Protein AF-A0A6G1KIW1-F1 (afdb_monomer)

Sequence (140 aa):
FTCNYAKDYKTFIHHRLVEDKDHPLHFVQKRILRERKEEGLWWHVTVTAQTSRAKVVRSWVRRRMQNAFIAELRERDIAQDGKLVADKTSDIGKHGIEKKRLGTMGLTGSVKLQA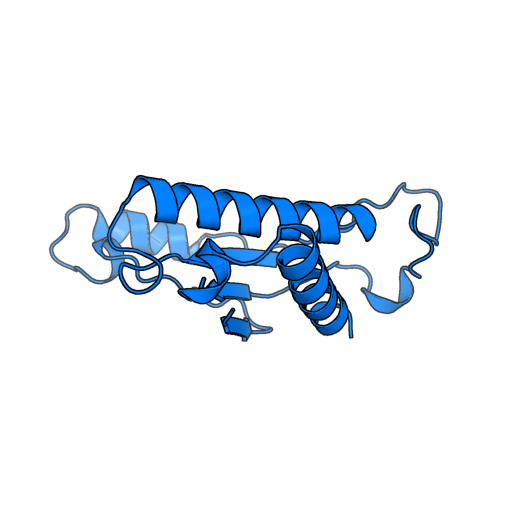GSLAVTAKYEEIRAEIGGVVDALLQ

pLDDT: mean 81.61, std 14.08, range [45.5, 95.25]

Foldseek 3Di:
DDKDWDLAADDPDDDPLCVDPPRPCNVVVVVCVVPPDQAAEAEAEDEDCQLDVDPVLSVVLRVLLLVLLQVLCVLVQAHPRQAHVDDPPDCAPPNGDGPVQQPPGGQGGYMYHYHHNVSSVDDSVVSSVVSNVVVVVSSD

Organism: NCBI:txid1314801

Solvent-accessible surface area (backbone atoms only — not comparable to full-atom values): 8012 Å² total; per-residue (Å²): 115,49,78,48,78,40,74,58,86,56,86,90,67,90,52,65,53,57,72,34,77,85,41,90,56,13,70,59,49,46,47,51,63,71,67,50,76,92,65,29,32,51,66,49,75,47,62,49,68,78,33,33,84,48,66,67,58,34,54,48,43,42,52,52,54,50,51,35,49,46,49,49,33,48,63,67,36,25,40,87,50,21,36,62,61,66,65,97,83,54,76,49,42,98,70,68,52,56,52,79,66,50,50,101,67,32,44,64,15,18,39,40,38,37,49,39,46,65,60,70,76,52,54,69,66,57,55,31,51,57,45,41,56,52,52,54,62,72,59,108

Nearest PDB structures (foldseek):
  4v81-assembly1_H  TM=4.189E-01  e=2.591E+00  Saccharomyces cerevisiae

Mean predicted aligned error: 8.06 Å

Secondary structure (DSSP, 8-state):
-EEEEESS----S--HHHH-SSSTTHHHHHHHHHSS---SEEEEEE--TTT-S-HHHHHHHHHHHHHHHHHHHHHTTB-TTS-B---TT-SB-TT--BHHHHGGG-S-EEEEEE--THHHHS-HHHHHHHHHHHHHHHT-

Structure (mmCIF, N/CA/C/O backbone):
data_AF-A0A6G1KIW1-F1
#
_entry.id 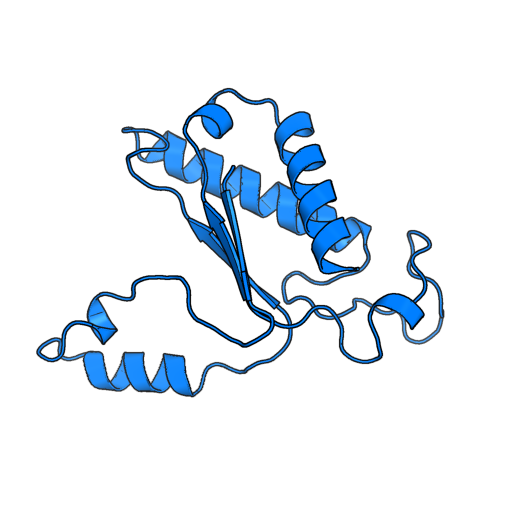  AF-A0A6G1KIW1-F1
#
loop_
_atom_site.group_PDB
_atom_site.id
_atom_site.type_symbol
_atom_site.label_atom_id
_atom_site.label_alt_id
_atom_site.label_comp_id
_atom_site.label_asym_id
_atom_site.label_entity_id
_atom_site.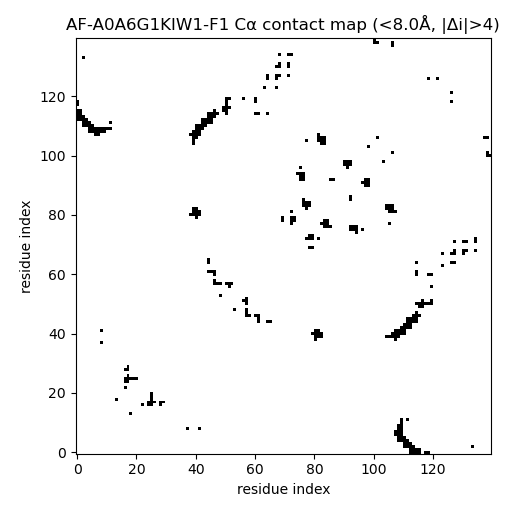label_seq_id
_atom_site.pdbx_PDB_ins_code
_atom_site.Cartn_x
_atom_site.Cartn_y
_atom_site.Cartn_z
_atom_site.occupancy
_atom_site.B_iso_or_equiv
_atom_site.auth_seq_id
_atom_site.auth_comp_id
_atom_site.auth_asym_id
_atom_site.auth_atom_id
_atom_site.pdbx_PDB_model_num
ATOM 1 N N . PHE A 1 1 ? -4.022 -6.268 9.476 1.00 82.38 1 PHE A N 1
ATOM 2 C CA . PHE A 1 1 ? -4.378 -6.130 8.029 1.00 82.38 1 PHE A CA 1
ATOM 3 C C . PHE A 1 1 ? -3.593 -7.176 7.227 1.00 82.38 1 PHE A C 1
ATOM 5 O O . PHE A 1 1 ? -2.922 -7.980 7.851 1.00 82.38 1 PHE A O 1
ATOM 12 N N . THR A 1 2 ? -3.676 -7.245 5.891 1.00 86.94 2 THR A N 1
ATOM 13 C CA . THR A 1 2 ? -2.851 -8.195 5.101 1.00 86.94 2 THR A CA 1
ATOM 14 C C . THR A 1 2 ? -1.750 -7.447 4.353 1.00 86.94 2 THR A C 1
ATOM 16 O O . THR A 1 2 ? -2.027 -6.402 3.764 1.00 86.94 2 THR A O 1
ATOM 19 N N . CYS A 1 3 ? -0.520 -7.964 4.372 1.00 87.56 3 CYS A N 1
ATOM 20 C CA . CYS A 1 3 ? 0.626 -7.398 3.662 1.00 87.56 3 CYS A CA 1
ATOM 21 C C . CYS A 1 3 ? 1.169 -8.411 2.649 1.00 87.56 3 CYS A C 1
ATOM 23 O O . CYS A 1 3 ? 1.428 -9.556 3.010 1.00 87.56 3 CYS A O 1
ATOM 25 N N . ASN A 1 4 ? 1.362 -7.979 1.403 1.00 88.12 4 ASN A N 1
ATOM 26 C CA . ASN A 1 4 ? 2.073 -8.744 0.386 1.00 88.12 4 ASN A CA 1
ATOM 27 C C . ASN A 1 4 ? 3.333 -7.972 -0.008 1.00 88.12 4 ASN A C 1
ATOM 29 O O . ASN A 1 4 ? 3.243 -6.795 -0.360 1.00 88.12 4 ASN A O 1
ATOM 33 N N . TYR A 1 5 ? 4.475 -8.649 0.000 1.00 88.44 5 TYR A N 1
ATOM 34 C CA . TYR A 1 5 ? 5.763 -8.094 -0.399 1.00 88.44 5 TYR A CA 1
ATOM 35 C C . TYR A 1 5 ? 6.353 -8.904 -1.555 1.00 88.44 5 TYR A C 1
ATOM 37 O O . TYR A 1 5 ? 6.211 -10.126 -1.605 1.00 88.44 5 TYR A O 1
ATOM 45 N N . ALA A 1 6 ? 7.006 -8.218 -2.487 1.00 86.38 6 ALA A N 1
ATOM 46 C CA . ALA A 1 6 ? 7.903 -8.819 -3.461 1.00 86.38 6 ALA A CA 1
ATOM 47 C C . ALA A 1 6 ? 9.174 -7.976 -3.551 1.00 86.38 6 ALA A C 1
ATOM 49 O O . ALA A 1 6 ? 9.099 -6.749 -3.624 1.00 86.38 6 ALA A O 1
ATOM 50 N N . LYS A 1 7 ? 10.326 -8.651 -3.577 1.00 83.56 7 LYS A N 1
ATOM 51 C CA . LYS A 1 7 ? 11.626 -8.012 -3.802 1.00 83.56 7 LYS A CA 1
ATOM 52 C C . LYS A 1 7 ? 11.728 -7.442 -5.219 1.00 83.56 7 LYS A C 1
ATOM 54 O O . LYS A 1 7 ? 12.238 -6.344 -5.403 1.00 83.56 7 LYS A O 1
ATOM 59 N N . ASP A 1 8 ? 11.171 -8.160 -6.191 1.00 86.19 8 ASP A N 1
ATOM 60 C CA . ASP A 1 8 ? 11.065 -7.693 -7.571 1.00 86.19 8 ASP A CA 1
ATOM 61 C C . ASP A 1 8 ? 9.919 -6.685 -7.731 1.00 86.19 8 ASP A C 1
ATOM 63 O O . ASP A 1 8 ? 8.896 -6.746 -7.035 1.00 86.19 8 ASP A O 1
ATOM 67 N N . TYR A 1 9 ? 10.062 -5.767 -8.689 1.00 83.31 9 TYR A N 1
ATOM 68 C CA . TYR A 1 9 ? 9.029 -4.789 -9.014 1.00 83.31 9 TYR A CA 1
ATOM 69 C C . TYR A 1 9 ? 7.830 -5.466 -9.682 1.00 83.31 9 TYR A C 1
ATOM 71 O O . TYR A 1 9 ? 7.782 -5.694 -10.890 1.00 83.31 9 TYR A O 1
ATOM 79 N N . LYS A 1 10 ? 6.823 -5.795 -8.869 1.00 83.88 10 LYS A N 1
ATOM 80 C CA . LYS A 1 10 ? 5.592 -6.445 -9.311 1.00 83.88 10 LYS A CA 1
ATOM 81 C C . LYS A 1 10 ? 4.383 -5.590 -8.977 1.00 83.88 10 LYS A C 1
ATOM 83 O O . LYS A 1 10 ? 4.140 -5.202 -7.837 1.00 83.88 10 LYS A O 1
ATOM 88 N N . THR A 1 11 ? 3.545 -5.362 -9.982 1.00 81.75 11 THR A N 1
ATOM 89 C CA . THR A 1 11 ? 2.268 -4.679 -9.770 1.00 81.75 11 THR A CA 1
ATOM 90 C C . THR A 1 11 ? 1.269 -5.639 -9.122 1.00 81.75 11 THR A C 1
ATOM 92 O O . THR A 1 11 ? 0.852 -6.617 -9.735 1.00 81.75 11 THR A O 1
ATOM 95 N N . PHE A 1 12 ? 0.854 -5.357 -7.884 1.00 82.56 12 PHE A N 1
ATOM 96 C CA . PHE A 1 12 ? -0.174 -6.134 -7.168 1.00 82.56 12 PHE A CA 1
ATOM 97 C C . PHE A 1 12 ? -1.608 -5.585 -7.326 1.00 82.56 12 PHE A C 1
ATOM 99 O O . PHE A 1 12 ? -2.547 -6.057 -6.663 1.00 82.56 12 PHE A O 1
ATOM 106 N N . ILE A 1 13 ? -1.774 -4.554 -8.158 1.00 80.69 13 ILE A N 1
ATOM 107 C CA . ILE A 1 13 ? -3.046 -3.882 -8.437 1.00 80.69 13 ILE A CA 1
ATOM 108 C C . ILE A 1 13 ? -3.588 -4.377 -9.775 1.00 80.69 13 ILE A C 1
ATOM 110 O O . ILE A 1 13 ? -2.878 -4.355 -10.776 1.00 80.69 13 ILE A O 1
ATOM 114 N N . HIS A 1 14 ? -4.868 -4.740 -9.799 1.00 79.75 14 HIS A N 1
ATOM 115 C CA . HIS A 1 14 ? -5.587 -4.985 -11.045 1.00 79.75 14 HIS A CA 1
ATOM 116 C C . HIS A 1 14 ? -5.843 -3.670 -11.775 1.00 79.75 14 HIS A C 1
ATOM 118 O O . HIS A 1 14 ? -6.498 -2.769 -11.240 1.00 79.75 14 HIS A O 1
ATOM 124 N N . HIS A 1 15 ? -5.334 -3.560 -12.999 1.00 83.88 15 HIS A N 1
ATOM 125 C CA . HIS A 1 15 ? -5.543 -2.396 -13.847 1.00 83.88 15 HIS A CA 1
ATOM 126 C C . HIS A 1 15 ? -6.486 -2.773 -14.986 1.00 83.88 15 HIS A C 1
ATOM 128 O O . HIS A 1 15 ? -6.050 -3.229 -16.040 1.00 83.88 15 HIS A O 1
ATOM 134 N N . ARG A 1 16 ? -7.790 -2.543 -14.789 1.00 86.25 16 ARG A N 1
ATOM 135 C CA . ARG A 1 16 ? -8.842 -2.964 -15.731 1.00 86.25 16 ARG A CA 1
ATOM 136 C C . ARG A 1 16 ? -8.561 -2.558 -17.182 1.00 86.25 16 ARG A C 1
ATOM 138 O O . ARG A 1 16 ? -8.762 -3.359 -18.076 1.00 86.25 16 ARG A O 1
ATOM 145 N N . LEU A 1 17 ? -8.040 -1.350 -17.414 1.00 87.31 17 LEU A N 1
ATOM 146 C CA . LEU A 1 17 ? -7.746 -0.865 -18.774 1.00 87.31 17 LEU A CA 1
ATOM 147 C C . LEU A 1 17 ? -6.571 -1.587 -19.450 1.00 87.31 17 LEU A C 1
ATOM 149 O O . LEU A 1 17 ? -6.405 -1.487 -20.654 1.00 87.31 17 LEU A O 1
ATOM 153 N N . VAL A 1 18 ? -5.709 -2.237 -18.670 1.00 87.62 18 VAL A N 1
ATOM 154 C CA . VAL A 1 18 ? -4.550 -2.992 -19.172 1.00 87.62 18 VAL A CA 1
ATOM 155 C C . VAL A 1 18 ? -4.934 -4.452 -19.376 1.00 87.62 18 VAL A C 1
ATOM 157 O O . VAL A 1 18 ? -4.373 -5.116 -20.236 1.00 87.62 18 VAL A O 1
ATOM 160 N N . GLU A 1 19 ? -5.891 -4.953 -18.601 1.00 89.56 19 GLU A N 1
ATOM 161 C CA . GLU A 1 19 ? -6.449 -6.295 -18.769 1.00 89.56 19 GLU A CA 1
ATOM 162 C C . GLU A 1 19 ? -7.407 -6.356 -19.970 1.00 89.56 19 GLU A C 1
ATOM 164 O O . GLU A 1 19 ? -7.392 -7.328 -20.723 1.00 89.56 19 GLU A O 1
ATOM 169 N N . ASP A 1 20 ? -8.190 -5.298 -20.185 1.00 92.06 20 ASP A N 1
ATOM 170 C CA . ASP A 1 20 ? -9.112 -5.155 -21.310 1.00 92.06 20 ASP A CA 1
ATOM 171 C C . ASP A 1 20 ? -8.358 -4.727 -22.579 1.00 92.06 20 ASP A C 1
ATOM 173 O O . ASP A 1 20 ? -7.796 -3.631 -22.635 1.00 92.06 20 ASP A O 1
ATOM 177 N N . LYS A 1 21 ? -8.306 -5.611 -23.582 1.00 90.75 21 LYS A N 1
ATOM 178 C CA . LYS A 1 21 ? -7.603 -5.373 -24.855 1.00 90.75 21 LYS A CA 1
ATOM 179 C C . LYS A 1 21 ? -8.390 -4.482 -25.811 1.00 90.75 21 LYS A C 1
ATOM 181 O O . LYS A 1 21 ? -7.772 -3.815 -26.638 1.00 90.75 21 LYS A O 1
ATOM 186 N N . ASP A 1 22 ? -9.712 -4.462 -25.679 1.00 94.25 22 ASP A N 1
ATOM 187 C CA . ASP A 1 22 ? -10.605 -3.705 -26.557 1.00 94.25 22 ASP A CA 1
ATOM 188 C C . ASP A 1 22 ? -10.744 -2.253 -26.083 1.00 94.25 22 ASP A C 1
ATOM 190 O O . ASP A 1 22 ? -11.228 -1.380 -26.806 1.00 94.25 22 ASP A O 1
ATOM 194 N N . HIS A 1 23 ? -10.269 -1.960 -24.869 1.00 92.31 23 HIS A N 1
ATOM 195 C CA . HIS A 1 23 ? -10.259 -0.609 -24.345 1.00 92.31 23 HIS A CA 1
ATOM 196 C C . HIS A 1 23 ? -9.303 0.291 -25.157 1.00 92.31 23 HIS A C 1
ATOM 198 O O . HIS A 1 23 ? -8.110 -0.005 -25.261 1.00 92.31 23 HIS A O 1
ATOM 204 N N . PRO A 1 24 ? -9.744 1.469 -25.640 1.00 93.88 24 PRO A N 1
ATOM 205 C CA . PRO A 1 24 ? -8.930 2.329 -26.511 1.00 93.88 24 PRO A CA 1
ATOM 206 C C . PRO A 1 24 ? -7.621 2.805 -25.859 1.00 93.88 24 PRO A C 1
ATOM 208 O O . PRO A 1 24 ? -6.626 3.055 -26.533 1.00 93.88 24 PRO A O 1
ATOM 211 N N . LEU A 1 25 ? -7.590 2.899 -24.525 1.00 93.69 25 LEU A N 1
ATOM 212 C CA . LEU A 1 25 ? -6.392 3.276 -23.761 1.00 93.69 25 LEU A CA 1
ATOM 213 C C . LEU A 1 25 ? -5.474 2.097 -23.388 1.00 93.69 25 LEU A C 1
ATOM 215 O O . LEU A 1 25 ? -4.476 2.324 -22.702 1.00 93.69 25 LEU A O 1
ATOM 219 N N . HIS A 1 26 ? -5.780 0.865 -23.808 1.00 91.69 26 HIS A N 1
ATOM 220 C CA . HIS A 1 26 ? -5.028 -0.340 -23.439 1.00 91.69 26 HIS A CA 1
ATOM 221 C C . HIS A 1 26 ? -3.530 -0.196 -23.708 1.00 91.69 26 HIS A C 1
ATOM 223 O O . HIS A 1 26 ? -2.704 -0.318 -22.800 1.00 91.69 26 HIS A O 1
ATOM 229 N N . PHE A 1 27 ? -3.172 0.135 -24.951 1.00 91.94 27 PHE A N 1
ATOM 230 C CA . PHE A 1 27 ? -1.777 0.251 -25.373 1.00 91.94 27 PHE A CA 1
ATOM 231 C C . PHE A 1 27 ? -1.028 1.354 -24.618 1.00 91.94 27 PHE A C 1
ATOM 233 O O . PHE A 1 27 ? 0.131 1.167 -24.245 1.00 91.94 27 PHE A O 1
ATOM 240 N N . VAL A 1 28 ? -1.700 2.474 -24.337 1.00 93.25 28 VAL A N 1
ATOM 241 C CA . VAL A 1 28 ? -1.118 3.602 -23.597 1.00 93.25 28 VAL A CA 1
ATOM 242 C C . VAL A 1 28 ? -0.834 3.205 -22.151 1.00 93.25 28 VAL A C 1
ATOM 244 O O . VAL A 1 28 ? 0.284 3.382 -21.676 1.00 93.25 28 VAL A O 1
ATOM 247 N N . GLN A 1 29 ? -1.809 2.615 -21.460 1.00 90.81 29 GLN A N 1
ATOM 248 C CA . GLN A 1 29 ? -1.653 2.219 -20.057 1.00 90.81 29 GLN A CA 1
ATOM 249 C C . GLN A 1 29 ? -0.647 1.078 -19.892 1.00 90.81 29 GLN A C 1
ATOM 251 O O . GLN A 1 29 ? 0.172 1.096 -18.974 1.00 90.81 29 GLN A O 1
ATOM 256 N N . LYS A 1 30 ? -0.638 0.121 -20.825 1.00 91.00 30 LYS A N 1
ATOM 257 C CA . LYS A 1 30 ? 0.358 -0.954 -20.860 1.00 91.00 30 LYS A CA 1
ATOM 258 C C . LYS A 1 30 ? 1.774 -0.402 -21.029 1.00 91.00 30 LYS A C 1
ATOM 260 O O . LYS A 1 30 ? 2.691 -0.870 -20.358 1.00 91.00 30 LYS A O 1
ATOM 265 N N . ARG A 1 31 ? 1.953 0.606 -21.891 1.00 90.38 31 ARG A N 1
ATOM 266 C CA . ARG A 1 31 ? 3.239 1.290 -22.065 1.00 90.38 31 ARG A CA 1
ATOM 267 C C . ARG A 1 31 ? 3.664 2.018 -20.790 1.00 90.38 31 ARG A C 1
ATOM 269 O O . ARG A 1 31 ? 4.783 1.804 -20.347 1.00 90.38 31 ARG A O 1
ATOM 276 N N . ILE A 1 32 ? 2.766 2.789 -20.172 1.00 89.31 32 ILE A N 1
ATOM 277 C CA . ILE A 1 32 ? 3.038 3.513 -18.917 1.00 89.31 32 ILE A CA 1
ATOM 278 C C . ILE A 1 32 ? 3.461 2.554 -17.800 1.00 89.31 32 ILE A C 1
ATOM 280 O O . ILE A 1 32 ? 4.413 2.839 -17.081 1.00 89.31 32 ILE A O 1
ATOM 284 N N . LEU A 1 33 ? 2.789 1.407 -17.658 1.00 86.69 33 LEU A N 1
ATOM 285 C CA . LEU A 1 33 ? 3.162 0.411 -16.652 1.00 86.69 33 LEU A CA 1
ATOM 286 C C . LEU A 1 33 ? 4.536 -0.205 -16.917 1.00 86.69 33 LEU A C 1
ATOM 288 O O . LEU A 1 33 ? 5.280 -0.427 -15.970 1.00 86.69 33 LEU A O 1
ATOM 292 N N . ARG A 1 34 ? 4.873 -0.464 -18.184 1.00 86.69 34 ARG A N 1
ATOM 293 C CA . ARG A 1 34 ? 6.182 -1.001 -18.580 1.00 86.69 34 ARG A CA 1
ATOM 294 C C . ARG A 1 34 ? 7.310 0.016 -18.396 1.00 86.69 34 ARG A C 1
ATOM 296 O O . ARG A 1 34 ? 8.418 -0.365 -18.060 1.00 86.69 34 ARG A O 1
ATOM 303 N N . GLU A 1 35 ? 7.037 1.290 -18.649 1.00 89.19 35 GLU A N 1
ATOM 304 C CA . GLU A 1 35 ? 8.002 2.393 -18.526 1.00 89.19 35 GLU A CA 1
ATOM 305 C C . GLU A 1 35 ? 8.061 2.974 -17.107 1.00 89.19 35 GLU A C 1
ATOM 307 O O . GLU A 1 35 ? 8.816 3.915 -16.844 1.00 89.19 35 GLU A O 1
ATOM 312 N N . ARG A 1 36 ? 7.263 2.437 -16.177 1.00 85.50 36 ARG A N 1
ATOM 313 C CA . ARG A 1 36 ? 7.284 2.860 -14.784 1.00 85.50 36 ARG A CA 1
ATOM 314 C C . ARG A 1 36 ? 8.674 2.593 -14.219 1.00 85.50 36 ARG A C 1
ATOM 316 O O . ARG A 1 36 ? 9.122 1.455 -14.169 1.00 85.50 36 ARG A O 1
ATOM 323 N N . LYS A 1 37 ? 9.334 3.656 -13.763 1.00 83.00 37 LYS A N 1
ATOM 324 C CA . LYS A 1 37 ? 10.679 3.568 -13.199 1.00 83.00 37 LYS A CA 1
ATOM 325 C C . LYS A 1 37 ? 10.697 2.647 -11.981 1.00 83.00 37 LYS A C 1
ATOM 327 O O . LYS A 1 37 ? 9.967 2.863 -11.009 1.00 83.00 37 LYS A O 1
ATOM 332 N N . GLU A 1 38 ? 11.564 1.651 -12.048 1.00 81.62 38 GLU A N 1
ATOM 333 C CA . GLU A 1 38 ? 11.877 0.691 -10.989 1.00 81.62 38 GLU A CA 1
ATOM 334 C C . GLU A 1 38 ? 12.840 1.314 -9.968 1.00 81.62 38 GLU A C 1
ATOM 336 O O . GLU A 1 38 ? 13.934 0.823 -9.702 1.00 81.62 38 GLU A O 1
ATOM 341 N N . GLU A 1 39 ? 12.448 2.468 -9.432 1.00 79.88 39 GLU A N 1
ATOM 342 C CA . GLU A 1 39 ? 13.219 3.195 -8.432 1.00 79.88 39 GLU A CA 1
ATOM 343 C C . GLU A 1 39 ? 12.471 3.207 -7.097 1.00 79.88 39 GLU A C 1
ATOM 345 O O . GLU A 1 39 ? 11.324 3.655 -7.026 1.00 79.88 39 GLU A O 1
ATOM 350 N N . GLY A 1 40 ? 13.157 2.777 -6.036 1.00 82.38 40 GLY A N 1
ATOM 351 C CA . GLY A 1 40 ? 12.653 2.830 -4.667 1.00 82.38 40 GLY A CA 1
ATOM 352 C C . GLY A 1 40 ? 11.550 1.808 -4.373 1.00 82.38 40 GLY A C 1
ATOM 353 O O . GLY A 1 40 ? 11.578 0.683 -4.863 1.00 82.38 40 GLY A O 1
ATOM 354 N N . LEU A 1 41 ? 10.573 2.181 -3.550 1.00 86.19 41 LEU A N 1
ATOM 355 C CA . LEU A 1 41 ? 9.526 1.280 -3.078 1.00 86.19 41 LEU A CA 1
ATOM 356 C C . LEU A 1 41 ? 8.195 1.538 -3.790 1.00 86.19 4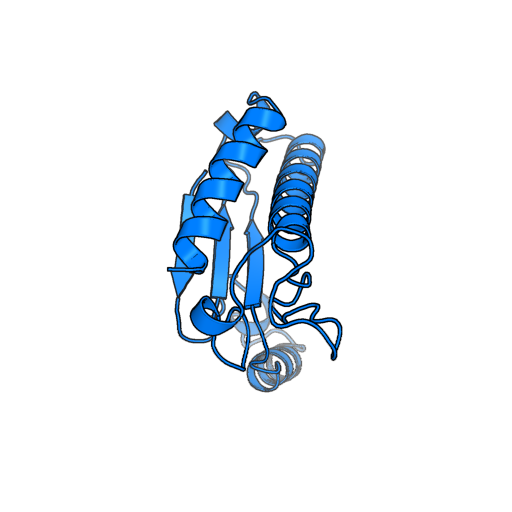1 LEU A C 1
ATOM 358 O O . LEU A 1 41 ? 7.554 2.577 -3.622 1.00 86.19 41 LEU A O 1
ATOM 362 N N . TRP A 1 42 ? 7.707 0.542 -4.525 1.00 88.88 42 TRP A N 1
ATOM 363 C CA . TRP A 1 42 ? 6.364 0.549 -5.097 1.00 88.88 42 TRP A CA 1
ATOM 364 C C . TRP A 1 42 ? 5.349 0.060 -4.075 1.00 88.88 42 TRP A C 1
ATOM 366 O O . TRP A 1 42 ? 5.043 -1.128 -4.004 1.00 88.88 42 TRP A O 1
ATOM 376 N N . TRP A 1 43 ? 4.764 0.972 -3.309 1.00 90.38 43 TRP A N 1
ATOM 377 C CA . TRP A 1 43 ? 3.767 0.594 -2.316 1.00 90.38 43 TRP A CA 1
ATOM 378 C C . TRP A 1 43 ? 2.366 1.110 -2.639 1.00 90.38 43 TRP A C 1
ATOM 380 O O . TRP A 1 43 ? 2.177 2.137 -3.297 1.00 90.38 43 TRP A O 1
ATOM 390 N N . HIS A 1 44 ? 1.348 0.391 -2.172 1.00 90.69 44 HIS A N 1
ATOM 391 C CA . HIS A 1 44 ? -0.026 0.866 -2.223 1.00 90.69 44 HIS A CA 1
ATOM 392 C C . HIS A 1 44 ? -0.892 0.280 -1.107 1.00 90.69 44 HIS A C 1
ATOM 394 O O . HIS A 1 44 ? -0.680 -0.834 -0.631 1.00 90.69 44 HIS A O 1
ATOM 400 N N . VAL A 1 45 ? -1.949 1.016 -0.755 1.00 91.75 45 VAL A N 1
ATOM 401 C CA . VAL A 1 45 ? -2.996 0.550 0.162 1.00 91.75 45 VAL A CA 1
ATOM 402 C C . VAL A 1 45 ? -4.270 0.272 -0.626 1.00 91.75 45 VAL A C 1
ATOM 404 O O . VAL A 1 45 ? -4.816 1.163 -1.284 1.00 91.75 45 VAL A O 1
ATOM 407 N N . THR A 1 46 ? -4.760 -0.959 -0.549 1.00 91.81 46 THR A N 1
ATOM 408 C CA . THR A 1 46 ? -6.028 -1.398 -1.128 1.00 91.81 46 THR A CA 1
ATOM 409 C C . THR A 1 46 ? -7.093 -1.511 -0.043 1.00 91.81 46 THR A C 1
ATOM 411 O O . THR A 1 46 ? -6.899 -2.141 0.993 1.00 91.81 46 THR A O 1
ATOM 414 N N . VAL A 1 47 ? -8.256 -0.932 -0.325 1.00 91.94 47 VAL A N 1
ATOM 415 C CA . VAL A 1 47 ? -9.485 -1.094 0.458 1.00 91.94 47 VAL A CA 1
ATOM 416 C C . VAL A 1 47 ? -10.543 -1.698 -0.454 1.00 91.94 47 VAL A C 1
ATOM 418 O O . VAL A 1 47 ? -10.705 -1.253 -1.592 1.00 91.94 47 VAL A O 1
ATOM 421 N N . THR A 1 48 ? -11.265 -2.707 0.019 1.00 90.31 48 THR A N 1
ATOM 422 C CA . THR A 1 48 ? -12.310 -3.381 -0.766 1.00 90.31 48 THR A CA 1
ATOM 423 C C . THR A 1 48 ? -13.663 -3.226 -0.081 1.00 90.31 48 THR A C 1
ATOM 425 O O . THR A 1 48 ? -13.761 -2.720 1.038 1.00 90.31 48 THR A O 1
ATOM 428 N N . ALA A 1 49 ? -14.739 -3.658 -0.743 1.00 89.12 49 ALA A N 1
ATOM 429 C CA . ALA A 1 49 ? -16.064 -3.700 -0.124 1.00 89.12 49 ALA A CA 1
ATOM 430 C C . ALA A 1 49 ? -16.115 -4.607 1.125 1.00 89.12 49 ALA A C 1
ATOM 432 O O . ALA A 1 49 ? -16.990 -4.414 1.965 1.00 89.12 49 ALA A O 1
ATOM 433 N N . GLN A 1 50 ? -15.157 -5.533 1.275 1.00 88.00 50 GLN A N 1
ATOM 434 C CA . GLN A 1 50 ? -15.008 -6.363 2.476 1.00 88.00 50 GLN A CA 1
ATOM 435 C C . GLN A 1 50 ? -14.552 -5.544 3.692 1.00 88.00 50 GLN A C 1
ATOM 437 O O . GLN A 1 50 ? -14.906 -5.879 4.816 1.00 88.00 50 GLN A O 1
ATOM 442 N N . THR A 1 51 ? -13.806 -4.451 3.486 1.00 89.25 51 THR A N 1
ATOM 443 C CA . THR A 1 51 ? -13.403 -3.542 4.569 1.00 89.25 51 THR A CA 1
ATOM 444 C C . THR A 1 51 ? -14.622 -2.827 5.159 1.00 89.25 51 THR A C 1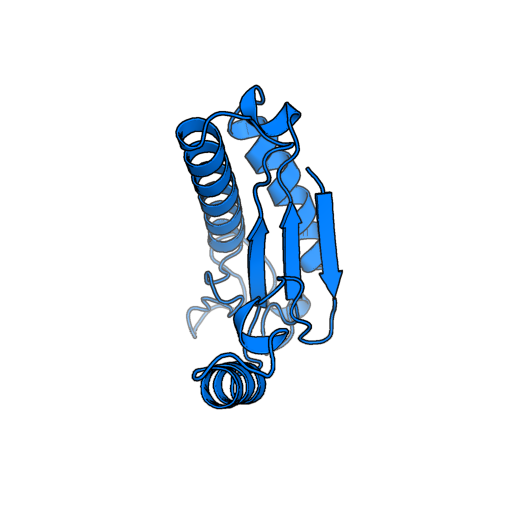
ATOM 446 O O . THR A 1 51 ? -14.785 -2.752 6.369 1.00 89.25 51 THR A O 1
ATOM 449 N N . SER A 1 52 ? -15.484 -2.275 4.301 1.00 91.38 52 SER A N 1
ATOM 450 C CA . SER A 1 52 ? -16.753 -1.651 4.686 1.00 91.38 52 SER A CA 1
ATOM 451 C C . SER A 1 52 ? -17.617 -1.438 3.446 1.00 91.38 52 SER A C 1
ATOM 453 O O . SER A 1 52 ? -17.092 -1.123 2.374 1.00 91.38 52 SER A O 1
ATOM 455 N N . ARG A 1 53 ? -18.946 -1.521 3.584 1.00 91.06 53 ARG A N 1
ATOM 456 C CA . ARG A 1 53 ? -19.899 -1.187 2.508 1.00 91.06 53 ARG A CA 1
ATOM 457 C C . ARG A 1 53 ? -19.921 0.311 2.194 1.00 91.06 53 ARG A C 1
ATOM 459 O O . ARG A 1 53 ? -20.091 0.692 1.035 1.00 91.06 53 ARG A O 1
ATOM 466 N N . ALA A 1 54 ? -19.658 1.161 3.185 1.00 92.88 54 ALA A N 1
ATOM 467 C CA . ALA A 1 54 ? -19.661 2.608 3.019 1.00 92.88 54 ALA A CA 1
ATOM 468 C C . ALA A 1 54 ? -18.361 3.105 2.365 1.00 92.88 54 ALA A C 1
ATOM 470 O O . ALA A 1 54 ? -17.257 2.899 2.874 1.00 92.88 54 ALA A O 1
ATOM 471 N N . LYS A 1 55 ? -18.483 3.825 1.241 1.00 93.12 55 LYS A N 1
ATOM 472 C CA . LYS A 1 55 ? -17.335 4.403 0.516 1.00 93.12 55 LYS A CA 1
ATOM 473 C C . LYS A 1 55 ? -16.529 5.373 1.384 1.00 93.12 55 LYS A C 1
ATOM 475 O O . LYS A 1 55 ? -15.302 5.377 1.304 1.00 93.12 55 LYS A O 1
ATOM 480 N N . VAL A 1 56 ? -17.210 6.162 2.217 1.00 95.25 56 VAL A N 1
ATOM 481 C CA . VAL A 1 56 ? -16.580 7.150 3.106 1.00 95.25 56 VAL A CA 1
ATOM 482 C C . VAL A 1 56 ? -15.660 6.458 4.110 1.00 95.25 56 VAL A C 1
ATOM 484 O O . VAL A 1 56 ? -14.503 6.850 4.245 1.00 95.25 56 VAL A O 1
ATOM 487 N N . VAL A 1 57 ? -16.130 5.362 4.712 1.00 93.50 57 VAL A N 1
ATOM 488 C CA . VAL A 1 57 ? -15.349 4.545 5.650 1.00 93.50 57 VAL A CA 1
ATOM 489 C C . VAL A 1 57 ? -14.145 3.911 4.952 1.00 93.50 57 VAL A C 1
ATOM 491 O O . VAL A 1 57 ? -13.032 4.009 5.459 1.00 93.50 57 VAL A O 1
ATOM 494 N N . ARG A 1 58 ? -14.313 3.349 3.744 1.00 94.31 58 ARG A N 1
ATOM 495 C CA . ARG A 1 58 ? -13.180 2.815 2.959 1.00 94.31 58 ARG A CA 1
ATOM 496 C C . ARG A 1 58 ? -12.125 3.882 2.660 1.00 94.31 58 ARG A C 1
ATOM 498 O O . ARG A 1 58 ? -10.935 3.636 2.825 1.00 94.31 58 ARG A O 1
ATOM 505 N N . SER A 1 59 ? -12.553 5.069 2.232 1.00 94.44 59 SER A N 1
ATOM 506 C CA . SER A 1 59 ? -11.651 6.197 1.963 1.00 94.44 59 SER A CA 1
ATOM 507 C C . SER A 1 59 ? -10.937 6.676 3.231 1.00 94.44 59 SER A C 1
ATOM 509 O O . SER A 1 59 ? -9.754 7.010 3.195 1.00 94.44 59 SER A O 1
ATOM 511 N N . TRP A 1 60 ? -11.636 6.699 4.365 1.00 94.81 60 TRP A N 1
ATOM 512 C CA . TRP A 1 60 ? -11.067 7.060 5.660 1.00 94.81 60 TRP A CA 1
ATOM 513 C C . TRP A 1 60 ? -10.008 6.053 6.131 1.00 94.81 60 TRP A C 1
ATOM 515 O O . TRP A 1 60 ? -8.883 6.461 6.410 1.00 94.81 60 TRP A O 1
ATOM 525 N N . VAL A 1 61 ? -10.306 4.748 6.114 1.00 93.56 61 VAL A N 1
ATOM 526 C CA . VAL A 1 61 ? -9.339 3.695 6.485 1.00 93.56 61 VAL A CA 1
ATOM 527 C C . VAL A 1 61 ? -8.120 3.715 5.567 1.00 93.56 61 VAL A C 1
ATOM 529 O O . VAL A 1 61 ? -6.993 3.650 6.053 1.00 93.56 61 VAL A O 1
ATOM 532 N N . ARG A 1 62 ? -8.319 3.876 4.250 1.00 94.38 62 ARG A N 1
ATOM 533 C CA . ARG A 1 62 ? -7.211 3.992 3.290 1.00 94.38 62 ARG A CA 1
ATOM 534 C C . ARG A 1 62 ? -6.269 5.132 3.668 1.00 94.38 62 ARG A C 1
ATOM 536 O O . ARG A 1 62 ? -5.071 4.900 3.781 1.00 94.38 62 ARG A O 1
ATOM 543 N N . ARG A 1 63 ? -6.810 6.337 3.882 1.00 93.56 63 ARG A N 1
ATOM 544 C CA . ARG A 1 63 ? -6.023 7.518 4.272 1.00 93.56 63 ARG A CA 1
ATOM 545 C C . ARG A 1 63 ? -5.274 7.278 5.577 1.00 93.56 63 ARG A C 1
ATOM 547 O O . ARG A 1 63 ? -4.096 7.585 5.669 1.00 93.56 63 ARG A O 1
ATOM 554 N N . ARG A 1 64 ? -5.938 6.676 6.560 1.00 93.88 64 ARG A N 1
ATOM 555 C CA . ARG A 1 64 ? -5.348 6.370 7.864 1.00 93.88 64 ARG A CA 1
ATOM 556 C C . ARG A 1 64 ? -4.161 5.412 7.760 1.00 93.88 64 ARG A C 1
ATOM 558 O O . ARG A 1 64 ? -3.113 5.701 8.322 1.00 93.88 64 ARG A O 1
ATOM 565 N N . MET A 1 65 ? -4.303 4.320 7.008 1.00 92.88 65 MET A N 1
ATOM 566 C CA . MET A 1 65 ? -3.207 3.372 6.777 1.00 92.88 65 MET A CA 1
ATOM 567 C C . MET A 1 65 ? -2.069 3.993 5.962 1.00 92.88 65 MET A C 1
ATOM 569 O O . MET A 1 65 ? -0.909 3.756 6.271 1.00 92.88 65 MET A O 1
ATOM 573 N N . GLN A 1 66 ? -2.380 4.812 4.951 1.00 93.00 66 GLN A N 1
ATOM 574 C CA . GLN A 1 66 ? -1.357 5.539 4.191 1.00 93.00 66 GLN A CA 1
ATOM 575 C C . GLN A 1 66 ? -0.577 6.506 5.083 1.00 93.00 66 GLN A C 1
ATOM 577 O O . GLN A 1 66 ? 0.646 6.518 5.033 1.00 93.00 66 GLN A O 1
ATOM 582 N N . ASN A 1 67 ? -1.271 7.275 5.921 1.00 93.56 67 ASN A N 1
ATOM 583 C CA . ASN A 1 67 ? -0.636 8.220 6.834 1.00 93.56 67 ASN A CA 1
ATOM 584 C C . ASN A 1 67 ? 0.238 7.508 7.867 1.00 93.56 67 ASN A C 1
ATOM 586 O O . ASN A 1 67 ? 1.347 7.963 8.112 1.00 93.56 67 ASN A O 1
ATOM 590 N N . ALA A 1 68 ? -0.232 6.390 8.425 1.00 91.69 68 ALA A N 1
ATOM 591 C CA . ALA A 1 68 ? 0.567 5.579 9.337 1.00 91.69 68 ALA A CA 1
ATOM 592 C C . ALA A 1 68 ? 1.824 5.035 8.642 1.00 91.69 68 ALA A C 1
ATOM 594 O O . ALA A 1 68 ? 2.917 5.197 9.164 1.00 91.69 68 ALA A O 1
ATOM 595 N N . PHE A 1 69 ? 1.699 4.491 7.428 1.00 90.12 69 PHE A N 1
ATOM 596 C CA . PHE A 1 69 ? 2.847 3.998 6.662 1.00 90.12 69 PHE A CA 1
ATOM 597 C C . PHE A 1 69 ? 3.865 5.100 6.342 1.00 90.12 69 PHE A C 1
ATOM 599 O O . PHE A 1 69 ? 5.060 4.912 6.535 1.00 90.12 69 PHE A O 1
ATOM 606 N N . ILE A 1 70 ? 3.400 6.277 5.919 1.00 89.56 70 ILE A N 1
ATOM 607 C CA . ILE A 1 70 ? 4.271 7.428 5.646 1.00 89.56 70 ILE A CA 1
ATOM 608 C C . ILE A 1 70 ? 4.935 7.936 6.932 1.00 89.56 70 ILE A C 1
ATOM 610 O O . ILE A 1 70 ? 6.109 8.293 6.901 1.00 89.56 70 ILE A O 1
ATOM 614 N N . ALA A 1 71 ? 4.209 7.976 8.052 1.00 88.12 71 ALA A N 1
ATOM 615 C CA . ALA A 1 71 ? 4.759 8.391 9.340 1.00 88.12 71 ALA A CA 1
ATOM 616 C C . ALA A 1 71 ? 5.870 7.441 9.807 1.00 88.12 71 ALA A C 1
ATOM 618 O O . ALA A 1 71 ? 6.947 7.910 10.159 1.00 88.12 71 ALA A O 1
ATOM 619 N N . GLU A 1 72 ? 5.643 6.129 9.720 1.00 87.81 72 GLU A N 1
ATOM 620 C CA . GLU A 1 72 ? 6.627 5.104 10.086 1.00 87.81 72 GLU A CA 1
ATOM 621 C C . GLU A 1 72 ? 7.862 5.117 9.172 1.00 87.81 72 GLU A C 1
ATOM 623 O O . GLU A 1 72 ? 8.983 4.958 9.651 1.00 87.81 72 GLU A O 1
ATOM 628 N N . LEU A 1 73 ? 7.691 5.346 7.864 1.00 84.81 73 LEU A N 1
ATOM 629 C CA . LEU A 1 73 ? 8.824 5.531 6.950 1.00 84.81 73 LEU A CA 1
ATOM 630 C C . LEU A 1 73 ? 9.618 6.795 7.287 1.00 84.81 73 LEU A C 1
ATOM 632 O O . LEU A 1 73 ? 10.847 6.767 7.314 1.00 84.81 73 LEU A O 1
ATOM 636 N N . ARG A 1 74 ? 8.921 7.896 7.586 1.00 83.56 74 ARG A N 1
ATOM 637 C CA . ARG A 1 74 ? 9.548 9.179 7.912 1.00 83.56 74 ARG A CA 1
ATOM 638 C C . ARG A 1 74 ? 10.326 9.125 9.223 1.00 83.56 74 ARG A C 1
ATOM 640 O O . ARG A 1 74 ? 11.406 9.696 9.286 1.00 83.56 74 ARG A O 1
ATOM 647 N N . GLU A 1 75 ? 9.808 8.433 10.234 1.00 80.88 75 GLU A N 1
ATOM 648 C CA . GLU A 1 75 ? 10.532 8.175 11.488 1.00 80.88 75 GLU A CA 1
ATOM 649 C C . GLU A 1 75 ? 11.791 7.336 11.289 1.00 80.88 75 GLU A C 1
ATOM 651 O O . GLU A 1 75 ? 12.670 7.337 12.138 1.00 80.88 75 GLU A O 1
ATOM 656 N N . ARG A 1 76 ? 11.912 6.640 10.160 1.00 74.56 76 ARG A N 1
ATOM 657 C CA . ARG A 1 76 ? 13.096 5.851 9.816 1.00 74.56 76 ARG A CA 1
ATOM 658 C C . ARG A 1 76 ? 13.975 6.538 8.768 1.00 74.56 76 ARG A C 1
ATOM 660 O O . ARG A 1 76 ? 14.837 5.895 8.180 1.00 74.56 76 ARG A O 1
ATOM 667 N N . ASP A 1 77 ? 13.755 7.836 8.539 1.00 73.38 77 ASP A N 1
ATOM 668 C CA . ASP A 1 77 ? 14.450 8.667 7.548 1.00 73.38 77 ASP A CA 1
ATOM 669 C C . ASP A 1 77 ? 14.333 8.142 6.105 1.00 73.38 77 ASP A C 1
ATOM 671 O O . ASP A 1 77 ? 15.223 8.319 5.271 1.00 73.38 77 ASP A O 1
ATOM 675 N N . ILE A 1 78 ? 13.208 7.502 5.781 1.00 78.19 78 ILE A N 1
ATOM 676 C CA . ILE A 1 78 ? 12.905 6.994 4.443 1.00 78.19 78 ILE A CA 1
ATOM 677 C C . ILE A 1 78 ? 11.799 7.854 3.829 1.00 78.19 78 ILE A C 1
ATOM 679 O O . ILE A 1 78 ? 10.764 8.134 4.437 1.00 78.19 78 ILE A O 1
ATOM 683 N N . ALA A 1 79 ? 12.024 8.301 2.598 1.00 78.38 79 ALA A N 1
ATOM 684 C CA . ALA A 1 79 ? 11.050 9.045 1.822 1.00 78.38 79 ALA A CA 1
ATOM 685 C C . ALA A 1 79 ? 9.861 8.148 1.471 1.00 78.38 79 ALA A C 1
ATOM 687 O O . ALA A 1 79 ? 9.959 6.922 1.437 1.00 78.38 79 ALA A O 1
ATOM 688 N N . GLN A 1 80 ? 8.742 8.768 1.104 1.00 78.00 80 GLN A N 1
ATOM 689 C CA . GLN A 1 80 ? 7.558 8.041 0.650 1.00 78.00 80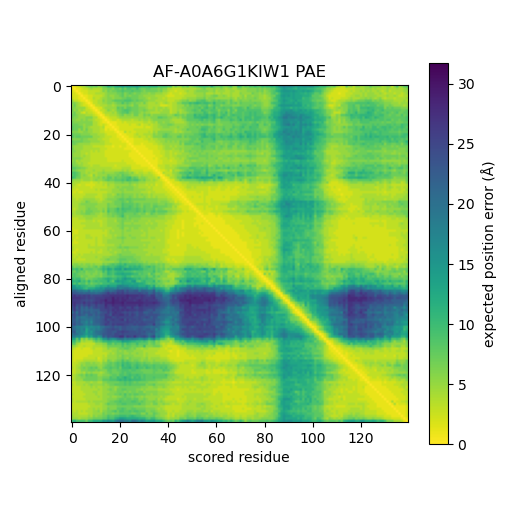 GLN A CA 1
ATOM 690 C C . GLN A 1 80 ? 7.853 7.079 -0.516 1.00 78.00 80 GLN A C 1
ATOM 692 O O . GLN A 1 80 ? 7.204 6.043 -0.629 1.00 78.00 80 GLN A O 1
ATOM 697 N N . ASP A 1 81 ? 8.843 7.402 -1.346 1.00 71.25 81 ASP A N 1
ATOM 698 C CA . ASP A 1 81 ? 9.259 6.585 -2.485 1.00 71.25 81 ASP A CA 1
ATOM 699 C C . ASP A 1 81 ? 10.270 5.491 -2.102 1.00 71.25 81 ASP A C 1
ATOM 701 O O . ASP A 1 81 ? 10.895 4.910 -2.977 1.00 71.25 81 ASP A O 1
ATOM 705 N N . GLY A 1 82 ? 10.508 5.220 -0.814 1.00 67.56 82 GLY A N 1
ATOM 706 C CA . GLY A 1 82 ? 11.485 4.221 -0.351 1.00 67.56 82 GLY A CA 1
ATOM 707 C C . GLY A 1 82 ? 12.951 4.667 -0.424 1.00 67.56 82 GLY A C 1
ATOM 708 O O . GLY A 1 82 ? 13.839 3.951 0.034 1.00 67.56 82 GLY A O 1
ATOM 709 N N . LYS A 1 83 ? 13.222 5.863 -0.961 1.00 70.06 83 LYS A N 1
ATOM 710 C CA . LYS A 1 83 ? 14.567 6.452 -1.021 1.00 70.06 83 LYS A CA 1
ATOM 711 C C . LYS A 1 83 ? 14.987 6.966 0.357 1.00 70.06 83 LYS A C 1
ATOM 713 O O . LYS A 1 83 ? 14.194 7.600 1.043 1.00 70.06 83 LYS A O 1
ATOM 718 N N . LEU A 1 84 ? 16.237 6.737 0.748 1.00 66.50 84 LEU A N 1
ATOM 719 C CA . LEU A 1 84 ? 16.803 7.307 1.974 1.00 66.50 84 LEU A CA 1
ATOM 720 C C . LEU A 1 84 ? 16.788 8.841 1.912 1.00 66.50 84 LEU A C 1
ATOM 722 O O . LEU A 1 84 ? 17.356 9.436 0.995 1.00 66.50 84 LEU A O 1
ATOM 726 N N . VAL A 1 85 ? 16.201 9.483 2.919 1.00 63.28 85 VAL A N 1
ATOM 727 C CA . VAL A 1 85 ? 16.363 10.917 3.180 1.00 63.28 85 VAL A CA 1
ATOM 728 C C . VAL A 1 85 ? 17.658 11.081 3.972 1.00 63.28 85 VAL A C 1
ATOM 730 O O . VAL A 1 85 ? 17.662 11.353 5.166 1.00 63.28 85 VAL A O 1
ATOM 733 N N . ALA A 1 86 ? 18.792 10.834 3.319 1.00 54.69 86 ALA A N 1
ATOM 734 C CA . ALA A 1 86 ? 20.089 11.063 3.935 1.00 54.69 86 ALA A CA 1
ATOM 735 C C . ALA A 1 86 ? 20.474 12.543 3.812 1.00 54.69 86 ALA A C 1
ATOM 737 O O . ALA A 1 86 ? 20.682 13.038 2.701 1.00 54.69 86 ALA A O 1
ATOM 738 N N . ASP A 1 87 ? 20.675 13.216 4.948 1.00 49.19 87 ASP A N 1
ATOM 739 C CA . ASP A 1 87 ? 21.614 14.337 4.993 1.00 49.19 87 ASP A CA 1
ATOM 740 C C . ASP A 1 87 ? 22.992 13.795 4.569 1.00 49.19 87 ASP A C 1
ATOM 742 O O . ASP A 1 87 ? 23.452 12.738 5.027 1.00 49.19 87 ASP A O 1
ATOM 746 N N . LYS A 1 88 ? 23.643 14.484 3.627 1.00 45.81 88 LYS A N 1
ATOM 747 C CA . LYS A 1 88 ? 24.904 14.065 2.982 1.00 45.81 88 LYS A CA 1
ATOM 748 C C . LYS A 1 88 ? 26.105 13.979 3.945 1.00 45.81 88 LYS A C 1
ATOM 750 O O . LYS A 1 88 ? 27.206 13.672 3.504 1.00 45.81 88 LYS A O 1
ATOM 755 N N . THR A 1 89 ? 25.910 14.236 5.234 1.00 45.50 89 THR A N 1
ATOM 756 C CA . THR A 1 89 ? 26.964 14.488 6.227 1.00 45.50 89 THR A CA 1
ATOM 757 C C . THR A 1 89 ? 26.935 13.567 7.451 1.00 45.50 89 THR A C 1
ATOM 759 O O . THR A 1 89 ? 27.790 13.715 8.319 1.00 45.50 89 THR A O 1
ATOM 762 N N . SER A 1 90 ? 26.009 12.605 7.554 1.00 47.62 90 SER A N 1
ATOM 763 C CA . SER A 1 90 ? 25.881 11.763 8.762 1.00 47.62 90 SER A CA 1
ATOM 764 C C . SER A 1 90 ? 25.611 10.300 8.413 1.00 47.62 90 SER A C 1
ATOM 766 O O . SER A 1 90 ? 24.651 10.015 7.707 1.00 47.62 90 SER A O 1
ATOM 768 N N . ASP A 1 91 ? 26.421 9.355 8.900 1.00 49.62 91 ASP A N 1
ATOM 769 C CA . ASP A 1 91 ? 26.222 7.897 8.716 1.00 49.62 91 ASP A CA 1
ATOM 770 C C . ASP A 1 91 ? 25.087 7.297 9.569 1.00 49.62 91 ASP A C 1
ATOM 772 O O . ASP A 1 91 ? 24.816 6.094 9.544 1.00 49.62 91 ASP A O 1
ATOM 776 N N . ILE A 1 92 ? 24.395 8.166 10.299 1.00 50.41 92 ILE A N 1
ATOM 777 C CA . ILE A 1 92 ? 23.355 7.855 11.265 1.00 50.41 92 ILE A CA 1
ATOM 778 C C . ILE A 1 92 ? 22.153 8.719 10.871 1.00 50.41 92 ILE A C 1
ATOM 780 O O . ILE A 1 92 ? 22.289 9.940 10.758 1.00 50.41 92 ILE A O 1
ATOM 784 N N . GLY A 1 93 ? 21.001 8.097 10.598 1.00 51.16 93 GLY A N 1
ATOM 785 C CA . GLY A 1 93 ? 19.743 8.833 10.421 1.00 51.16 93 GLY A CA 1
ATOM 786 C C . GLY A 1 93 ? 19.382 9.632 11.684 1.00 51.16 93 GLY A C 1
ATOM 787 O O . GLY A 1 93 ? 19.878 9.330 12.770 1.00 51.16 93 GLY A O 1
ATOM 788 N N . LYS A 1 94 ? 18.498 10.631 11.587 1.00 50.78 94 LYS A N 1
ATOM 789 C CA . LYS A 1 94 ? 18.026 11.425 12.740 1.00 50.78 94 LYS A CA 1
ATOM 790 C C . LYS A 1 94 ? 17.438 10.563 13.860 1.00 50.78 94 LYS A C 1
ATOM 792 O O . LYS A 1 94 ? 17.430 11.000 15.008 1.00 50.78 94 LYS A O 1
ATOM 797 N N . HIS A 1 95 ? 17.006 9.342 13.545 1.00 53.00 95 HIS A N 1
ATOM 798 C CA . HIS A 1 95 ? 16.468 8.376 14.504 1.00 53.00 95 HIS A CA 1
ATOM 799 C C . HIS A 1 95 ? 17.391 7.179 14.812 1.00 53.00 95 HIS A C 1
ATOM 801 O O . HIS A 1 95 ? 16.947 6.200 15.404 1.00 53.00 95 HIS A O 1
ATOM 807 N N . GLY A 1 96 ? 18.684 7.246 14.467 1.00 50.28 96 GLY A N 1
ATOM 808 C CA . GLY A 1 96 ? 19.682 6.277 14.948 1.00 50.28 96 GLY A CA 1
ATOM 809 C C . GLY A 1 96 ? 19.805 4.979 14.142 1.00 50.28 96 GLY A C 1
ATOM 810 O O . GLY A 1 96 ? 20.480 4.054 14.588 1.00 50.28 96 GLY A O 1
ATOM 811 N N . ILE A 1 97 ? 19.187 4.886 12.961 1.00 53.47 97 ILE A N 1
ATOM 812 C CA . ILE A 1 97 ? 19.315 3.706 12.093 1.00 53.47 97 ILE A CA 1
ATOM 813 C C . ILE A 1 97 ? 20.605 3.817 11.271 1.00 53.47 97 ILE A C 1
ATOM 815 O O . ILE A 1 97 ? 20.819 4.797 10.551 1.00 53.47 97 ILE A O 1
ATOM 819 N N . GLU A 1 98 ? 21.471 2.806 11.387 1.00 51.53 98 GLU A N 1
ATOM 820 C CA . GLU A 1 98 ? 22.716 2.713 10.622 1.00 51.53 98 GLU A CA 1
ATOM 821 C C . GLU A 1 98 ? 22.427 2.579 9.121 1.00 51.53 98 GLU A C 1
ATOM 823 O O . GLU A 1 98 ? 21.777 1.625 8.678 1.00 51.53 98 GLU A O 1
ATOM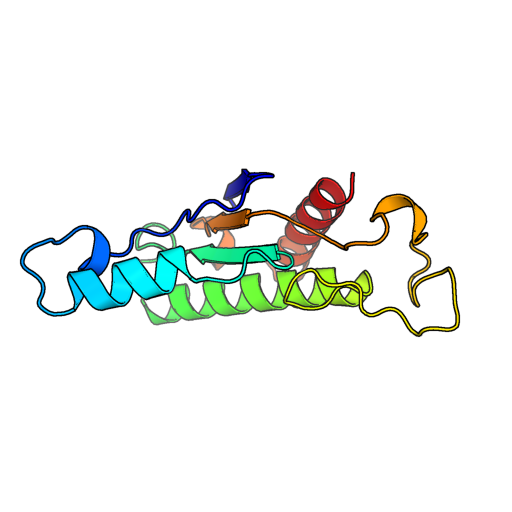 828 N N . LYS A 1 99 ? 23.015 3.467 8.305 1.00 53.19 99 LYS A N 1
ATOM 829 C CA . LYS A 1 99 ? 22.968 3.383 6.831 1.00 53.19 99 LYS A CA 1
ATOM 830 C C . LYS A 1 99 ? 23.454 2.035 6.277 1.00 53.19 99 LYS A C 1
ATOM 832 O O . LYS A 1 99 ? 23.077 1.659 5.171 1.00 53.19 99 LYS A O 1
ATOM 837 N N . LYS A 1 100 ? 24.253 1.284 7.047 1.00 50.25 100 LYS A N 1
ATOM 838 C CA . LYS A 1 100 ? 24.757 -0.049 6.678 1.00 50.25 100 LYS A CA 1
ATOM 839 C C . LYS A 1 100 ? 23.660 -1.097 6.474 1.00 50.25 100 LYS A C 1
ATOM 841 O O . LYS A 1 100 ? 23.890 -2.019 5.698 1.00 50.25 100 LYS A O 1
ATOM 846 N N . ARG A 1 101 ? 22.488 -0.968 7.113 1.00 52.34 101 ARG A N 1
ATOM 847 C CA . ARG A 1 101 ? 21.391 -1.944 6.955 1.00 52.34 101 ARG A CA 1
ATOM 848 C C . ARG A 1 101 ? 20.575 -1.759 5.673 1.00 52.34 101 ARG A C 1
ATOM 850 O O . ARG A 1 101 ? 20.125 -2.747 5.115 1.00 52.34 101 ARG A O 1
ATOM 857 N N . LEU A 1 102 ? 20.435 -0.532 5.163 1.00 53.38 102 LEU A N 1
ATOM 858 C CA . LEU A 1 102 ? 19.665 -0.269 3.931 1.00 53.38 102 LEU A CA 1
ATOM 859 C C . LEU A 1 102 ? 20.466 -0.472 2.636 1.00 53.38 102 LEU A C 1
ATOM 861 O O . LEU A 1 102 ? 19.903 -0.386 1.543 1.00 53.38 102 LEU A O 1
ATOM 865 N N . GLY A 1 103 ? 21.780 -0.692 2.733 1.00 52.03 103 GLY A N 1
ATOM 866 C CA . GLY A 1 103 ? 22.668 -0.575 1.582 1.00 52.03 103 GLY A CA 1
ATOM 867 C C . GLY A 1 103 ? 22.612 0.825 0.952 1.00 52.03 103 GLY A C 1
ATOM 868 O O . GLY A 1 103 ? 21.882 1.723 1.373 1.00 52.03 103 GLY A O 1
ATOM 869 N N . THR A 1 104 ? 23.392 1.039 -0.099 1.00 50.28 104 THR A N 1
ATOM 870 C CA . THR A 1 104 ? 23.532 2.353 -0.746 1.00 50.28 104 THR A CA 1
ATOM 871 C C . THR A 1 104 ? 22.259 2.824 -1.479 1.00 50.28 104 THR A C 1
ATOM 873 O O . THR A 1 104 ? 22.238 3.944 -1.982 1.00 50.28 104 THR A O 1
ATOM 876 N N . MET A 1 105 ? 21.202 1.998 -1.571 1.00 53.97 105 MET A N 1
ATOM 877 C CA . MET A 1 105 ? 20.072 2.212 -2.495 1.00 53.97 105 MET A CA 1
ATOM 878 C C . MET A 1 105 ? 18.678 2.394 -1.864 1.00 53.97 105 MET A C 1
ATOM 880 O O . MET A 1 105 ? 17.758 2.784 -2.582 1.00 53.97 105 MET A O 1
ATOM 884 N N . GLY A 1 106 ? 18.501 2.233 -0.550 1.00 65.94 106 GLY A N 1
ATOM 885 C CA . GLY A 1 106 ? 17.184 2.392 0.086 1.00 65.94 106 GLY A CA 1
ATOM 886 C C . GLY A 1 106 ? 16.252 1.182 -0.088 1.00 65.94 106 GLY A C 1
ATOM 887 O O . GLY A 1 106 ? 16.653 0.148 -0.622 1.00 65.94 106 GLY A O 1
ATOM 888 N N . LEU A 1 107 ? 15.002 1.296 0.381 1.00 74.75 107 LEU A N 1
ATOM 889 C CA . LEU A 1 107 ? 14.000 0.230 0.261 1.00 74.75 107 LEU A CA 1
ATOM 890 C C . LEU A 1 107 ? 13.613 0.038 -1.209 1.00 74.75 107 LEU A C 1
ATOM 892 O O . LEU A 1 107 ? 13.153 0.976 -1.862 1.00 74.75 107 LEU A O 1
ATOM 896 N N . THR A 1 108 ? 13.762 -1.190 -1.705 1.00 81.44 108 THR A N 1
ATOM 897 C CA . THR A 1 108 ? 13.419 -1.572 -3.081 1.00 81.44 108 THR A CA 1
ATOM 898 C C . TH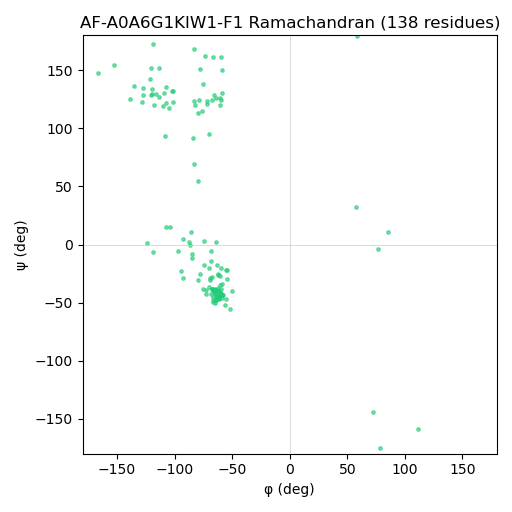R A 1 108 ? 12.375 -2.683 -3.109 1.00 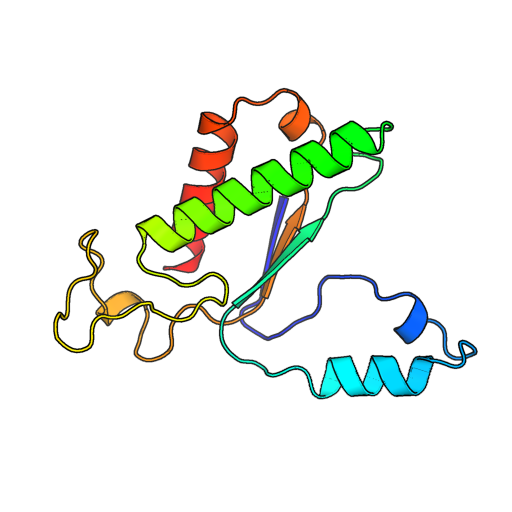81.44 108 THR A C 1
ATOM 900 O O . THR A 1 108 ? 12.254 -3.482 -2.175 1.00 81.44 108 THR A O 1
ATOM 903 N N . GLY A 1 109 ? 11.592 -2.709 -4.185 1.00 85.00 109 GLY A N 1
ATOM 904 C CA . GLY A 1 109 ? 10.580 -3.733 -4.430 1.00 85.00 109 GLY A CA 1
ATOM 905 C C . GLY A 1 109 ? 9.157 -3.200 -4.334 1.00 85.00 109 GLY A C 1
ATOM 906 O O . GLY A 1 109 ? 8.897 -2.010 -4.515 1.00 85.00 109 GLY A O 1
ATOM 907 N N . SER A 1 110 ? 8.203 -4.100 -4.107 1.00 87.12 110 SER A N 1
ATOM 908 C CA . SER A 1 110 ? 6.773 -3.796 -4.131 1.00 87.12 110 SER A CA 1
ATOM 909 C C . SER A 1 110 ? 6.058 -4.248 -2.860 1.00 87.12 110 SER A C 1
ATOM 911 O O . SER A 1 110 ? 6.228 -5.379 -2.411 1.00 87.12 110 SER A O 1
ATOM 913 N N . VAL A 1 111 ? 5.204 -3.383 -2.306 1.00 89.75 111 VAL A N 1
ATOM 914 C CA . VAL A 1 111 ? 4.410 -3.643 -1.095 1.00 89.75 111 VAL A CA 1
ATOM 915 C C . VAL A 1 111 ? 2.933 -3.360 -1.353 1.00 89.75 111 VAL A C 1
ATOM 917 O O . VAL A 1 111 ? 2.533 -2.282 -1.788 1.00 89.75 111 VAL A O 1
ATOM 920 N N . LYS A 1 112 ? 2.078 -4.318 -1.018 1.00 91.25 112 LYS A N 1
ATOM 921 C CA . LYS A 1 112 ? 0.627 -4.148 -1.015 1.00 91.25 112 LYS A CA 1
ATOM 922 C C . LYS A 1 112 ? 0.096 -4.342 0.388 1.00 91.25 112 LYS A C 1
ATOM 924 O O . LYS A 1 112 ? 0.174 -5.432 0.941 1.00 91.25 112 LYS A O 1
ATOM 929 N N . LEU A 1 113 ? -0.539 -3.302 0.909 1.00 91.44 113 LEU A N 1
ATOM 930 C CA . LEU A 1 113 ? -1.282 -3.354 2.160 1.00 91.44 113 LEU A CA 1
ATOM 931 C C . LEU A 1 113 ? -2.772 -3.446 1.841 1.00 91.44 113 LEU A C 1
ATOM 933 O O . LEU A 1 113 ? -3.321 -2.583 1.158 1.00 91.44 113 LEU A O 1
ATOM 937 N N . GLN A 1 114 ? -3.449 -4.479 2.323 1.00 91.81 114 GLN A N 1
ATOM 938 C CA . GLN A 1 114 ? -4.890 -4.649 2.172 1.00 91.81 114 GLN A CA 1
ATOM 939 C C . GLN A 1 114 ? -5.590 -4.475 3.517 1.00 91.81 114 GLN A C 1
ATOM 941 O O . GLN A 1 114 ? -5.371 -5.241 4.456 1.00 91.81 114 GLN A O 1
ATOM 946 N N . ALA A 1 115 ? -6.471 -3.479 3.597 1.00 90.69 115 ALA A N 1
ATOM 947 C CA . ALA A 1 115 ? -7.231 -3.199 4.806 1.00 90.69 115 ALA A CA 1
ATOM 948 C C . ALA A 1 115 ? -8.305 -4.270 5.057 1.00 90.69 115 ALA A C 1
ATOM 950 O O . ALA A 1 115 ? -9.191 -4.484 4.224 1.00 90.69 115 ALA A O 1
ATOM 951 N N . GLY A 1 116 ? -8.264 -4.893 6.234 1.00 89.25 116 GLY A N 1
ATOM 952 C CA . GLY A 1 116 ? -9.335 -5.764 6.726 1.00 89.25 116 GLY A CA 1
ATOM 953 C C . GLY A 1 116 ? -10.466 -4.972 7.390 1.00 89.25 116 GLY A C 1
ATOM 954 O O . GLY A 1 116 ? -10.309 -3.790 7.689 1.00 89.25 116 GLY A O 1
ATOM 955 N N . SER A 1 117 ? -11.596 -5.624 7.663 1.00 87.75 117 SER A N 1
ATOM 956 C CA . SER A 1 117 ? -12.740 -5.024 8.373 1.00 87.75 117 SER A CA 1
ATOM 957 C C . SER A 1 117 ? -12.378 -4.513 9.775 1.00 87.75 117 SER A C 1
ATOM 959 O O . SER A 1 117 ? -12.859 -3.460 10.185 1.00 87.75 117 SER A O 1
ATOM 961 N N . LEU A 1 118 ? -11.455 -5.189 10.469 1.00 88.00 118 LEU A N 1
ATOM 962 C CA . LEU A 1 118 ? -10.959 -4.790 11.795 1.00 88.00 118 LEU A CA 1
ATOM 963 C C . LEU A 1 118 ? -10.246 -3.426 11.797 1.00 88.00 118 LEU A C 1
ATOM 965 O O . LEU A 1 118 ? -10.258 -2.723 12.804 1.00 88.00 118 LEU A O 1
ATOM 969 N N . ALA A 1 119 ? -9.689 -2.995 10.659 1.00 86.69 119 ALA A N 1
ATOM 970 C CA . ALA A 1 119 ? -9.029 -1.693 10.546 1.00 86.69 119 ALA A CA 1
ATOM 971 C C . ALA A 1 119 ? -10.009 -0.504 10.645 1.00 86.69 119 ALA A C 1
ATOM 973 O O . ALA A 1 119 ? -9.579 0.639 10.808 1.00 86.69 119 ALA A O 1
ATOM 974 N N . VAL A 1 120 ? -11.320 -0.755 10.534 1.00 89.00 120 VAL A N 1
ATOM 975 C CA . VAL A 1 120 ? -12.363 0.266 10.714 1.00 89.00 120 VAL A CA 1
ATOM 976 C C . VAL A 1 120 ? -12.505 0.644 12.188 1.00 89.00 120 VAL A C 1
ATOM 978 O O . VAL A 1 120 ? -12.628 1.824 12.502 1.00 89.00 120 VAL A O 1
ATOM 981 N N . THR A 1 121 ? -12.488 -0.343 13.084 1.00 90.94 121 THR A N 1
ATOM 982 C CA . THR A 1 121 ? -12.725 -0.150 14.523 1.00 90.94 121 THR A CA 1
ATOM 983 C C . THR A 1 121 ? -11.440 0.031 15.323 1.00 90.94 121 THR A C 1
ATOM 985 O O . THR A 1 121 ? -11.487 0.619 16.399 1.00 90.94 121 THR A O 1
ATOM 988 N N . ALA A 1 122 ? -10.304 -0.447 14.807 1.00 91.00 122 ALA A N 1
ATOM 989 C CA . ALA A 1 122 ? -9.008 -0.340 15.472 1.00 91.00 122 ALA A CA 1
ATOM 990 C C . ALA A 1 122 ? -8.605 1.118 15.753 1.00 91.00 122 ALA A C 1
ATOM 992 O O . ALA A 1 122 ? -8.946 2.053 15.007 1.00 91.00 122 ALA A O 1
ATOM 993 N N . LYS A 1 123 ? -7.841 1.328 16.827 1.00 92.19 123 LYS A N 1
ATOM 994 C CA . LYS A 1 123 ? -7.262 2.639 17.147 1.00 92.19 123 LYS A CA 1
ATOM 995 C C . LYS A 1 123 ? -6.101 2.962 16.208 1.00 92.19 123 LYS A C 1
ATOM 997 O O . LYS A 1 123 ? -5.586 2.117 15.485 1.00 92.19 123 LYS A O 1
ATOM 1002 N N . TYR A 1 124 ? -5.732 4.243 16.149 1.00 90.69 124 TYR A N 1
ATOM 1003 C CA . TYR A 1 124 ? -4.743 4.692 15.162 1.00 90.69 124 TYR A CA 1
ATOM 1004 C C . TYR A 1 124 ? -3.362 4.207 15.574 1.00 90.69 124 TYR A C 1
ATOM 1006 O O . TYR A 1 124 ? -2.602 3.747 14.735 1.00 90.69 124 TYR A O 1
ATOM 1014 N N . GLU A 1 125 ? -3.105 4.257 16.875 1.00 91.12 125 GLU A N 1
ATOM 1015 C CA . GLU A 1 125 ? -1.898 3.759 17.521 1.00 91.12 125 GLU A CA 1
ATOM 1016 C C . GLU A 1 125 ? -1.695 2.264 17.259 1.00 91.12 125 GLU A C 1
ATOM 1018 O O . GLU A 1 125 ? -0.599 1.864 16.894 1.00 91.12 125 GLU A O 1
ATOM 1023 N N . GLU A 1 126 ? -2.758 1.457 17.327 1.00 90.50 126 GLU A N 1
ATOM 1024 C CA . GLU A 1 126 ? -2.704 0.021 17.015 1.00 90.50 126 GLU A CA 1
ATOM 1025 C C . GLU A 1 126 ? -2.339 -0.227 15.545 1.00 90.50 126 GLU A C 1
ATOM 1027 O O . GLU A 1 126 ? -1.434 -1.003 15.247 1.00 90.50 126 GLU A O 1
ATOM 1032 N N . ILE A 1 127 ? -2.999 0.481 14.619 1.00 89.44 127 ILE A N 1
ATOM 1033 C CA . ILE A 1 127 ? -2.699 0.393 13.180 1.00 89.44 127 ILE A CA 1
ATOM 1034 C C . ILE A 1 127 ? -1.258 0.824 12.906 1.00 89.44 127 ILE A C 1
ATOM 1036 O O . ILE A 1 127 ? -0.572 0.220 12.084 1.00 89.44 127 ILE A O 1
ATOM 1040 N N . ARG A 1 128 ? -0.808 1.882 13.579 1.00 91.44 128 ARG A N 1
ATOM 1041 C CA . ARG A 1 128 ? 0.537 2.423 13.441 1.00 91.44 128 ARG A CA 1
ATOM 1042 C C . ARG A 1 128 ? 1.589 1.445 13.957 1.00 91.44 128 ARG A C 1
ATOM 1044 O O . ARG A 1 128 ? 2.547 1.199 13.240 1.00 91.44 128 ARG A O 1
ATOM 1051 N N . ALA A 1 129 ? 1.377 0.839 15.122 1.00 89.94 129 ALA A N 1
ATOM 1052 C CA . ALA A 1 129 ? 2.280 -0.159 15.689 1.00 89.94 129 ALA A CA 1
ATOM 1053 C C . ALA A 1 129 ? 2.404 -1.403 14.792 1.00 89.94 129 ALA A C 1
ATOM 1055 O O . ALA A 1 129 ? 3.512 -1.857 14.513 1.00 89.94 129 ALA A O 1
ATOM 1056 N N . GLU A 1 130 ? 1.282 -1.921 14.276 1.00 90.06 130 GLU A N 1
ATOM 1057 C CA . GLU A 1 130 ? 1.291 -3.060 13.346 1.00 90.06 130 GLU A CA 1
ATOM 1058 C C . GLU A 1 130 ? 2.016 -2.701 12.034 1.00 90.06 130 GLU A C 1
ATOM 1060 O O . GLU A 1 130 ? 2.785 -3.502 11.506 1.00 90.06 130 GLU A O 1
ATOM 1065 N N . ILE A 1 131 ? 1.832 -1.477 11.520 1.00 89.81 131 ILE A N 1
ATOM 1066 C CA . ILE A 1 131 ? 2.565 -0.989 10.343 1.00 89.81 131 ILE A CA 1
ATOM 1067 C C . ILE A 1 131 ? 4.057 -0.796 10.639 1.00 89.81 131 ILE A C 1
ATOM 1069 O O . ILE A 1 131 ? 4.870 -1.134 9.783 1.00 89.81 131 ILE A O 1
ATOM 1073 N N . GLY A 1 132 ? 4.423 -0.314 11.826 1.00 86.12 132 GLY A N 1
ATOM 1074 C CA . GLY A 1 132 ? 5.814 -0.192 12.258 1.00 86.12 132 GLY A CA 1
ATOM 1075 C C . GLY A 1 132 ? 6.536 -1.534 12.173 1.00 86.12 132 GLY A C 1
ATOM 1076 O O . GLY A 1 132 ? 7.572 -1.622 11.522 1.00 86.12 132 GLY A O 1
ATOM 1077 N N . GLY A 1 133 ? 5.913 -2.605 12.676 1.00 86.25 133 GLY A N 1
ATOM 1078 C CA . GLY A 1 133 ? 6.450 -3.963 12.548 1.00 86.25 133 GLY A CA 1
ATOM 1079 C C . GLY A 1 133 ? 6.608 -4.435 11.096 1.00 86.25 133 GLY A C 1
ATOM 1080 O O . GLY A 1 133 ? 7.569 -5.129 10.774 1.00 86.25 133 GLY A O 1
ATOM 1081 N N . VAL A 1 134 ? 5.712 -4.026 10.190 1.00 87.06 134 VAL A N 1
ATOM 1082 C CA . VAL A 1 134 ? 5.862 -4.308 8.750 1.00 87.06 134 VAL A CA 1
ATOM 1083 C C . VAL A 1 134 ? 7.039 -3.544 8.154 1.00 87.06 134 VAL A C 1
ATOM 1085 O O . VAL A 1 134 ? 7.785 -4.113 7.364 1.00 87.06 134 VAL A O 1
ATOM 1088 N N . VAL A 1 135 ? 7.219 -2.271 8.509 1.00 85.25 135 VAL A N 1
ATOM 1089 C CA . VAL A 1 135 ? 8.357 -1.477 8.030 1.00 85.25 135 VAL A CA 1
ATOM 1090 C C . VAL A 1 135 ? 9.667 -2.041 8.576 1.00 85.25 135 VAL A C 1
ATOM 1092 O O . VAL A 1 135 ? 10.616 -2.177 7.815 1.00 85.25 135 VAL A O 1
ATOM 1095 N N . ASP A 1 136 ? 9.708 -2.453 9.841 1.00 84.44 136 ASP A N 1
ATOM 1096 C CA . ASP A 1 136 ? 10.884 -3.097 10.431 1.00 84.44 136 ASP A CA 1
ATOM 1097 C C . ASP A 1 136 ? 11.230 -4.408 9.717 1.00 84.44 136 ASP A C 1
ATOM 1099 O O . ASP A 1 136 ? 12.398 -4.658 9.431 1.00 84.44 136 ASP A O 1
ATOM 1103 N N . ALA A 1 137 ? 10.224 -5.208 9.351 1.00 84.06 137 ALA A N 1
ATOM 1104 C CA . ALA A 1 137 ? 10.418 -6.426 8.568 1.00 84.06 137 ALA A CA 1
ATOM 1105 C C . ALA A 1 137 ? 10.895 -6.158 7.129 1.00 84.06 137 ALA A C 1
ATOM 1107 O O . ALA A 1 137 ? 11.569 -7.000 6.551 1.00 84.06 137 ALA A O 1
ATOM 1108 N N . LEU A 1 138 ? 10.566 -5.001 6.541 1.00 79.75 138 LEU A N 1
ATOM 1109 C CA . LEU A 1 138 ? 11.079 -4.598 5.224 1.00 79.75 138 LEU A CA 1
ATOM 1110 C C . LEU A 1 138 ? 12.548 -4.148 5.268 1.00 79.75 138 LEU A C 1
ATOM 1112 O O . LEU A 1 138 ? 13.180 -4.061 4.218 1.00 79.75 138 LEU A O 1
ATOM 1116 N N . LEU A 1 139 ? 13.065 -3.819 6.454 1.00 73.94 139 LEU A N 1
ATOM 1117 C CA . LEU A 1 139 ? 14.427 -3.324 6.669 1.00 73.94 139 LEU A CA 1
ATOM 1118 C C . LEU A 1 139 ? 15.419 -4.416 7.095 1.00 73.94 139 LEU A C 1
ATOM 1120 O O . LEU A 1 139 ? 16.605 -4.115 7.246 1.00 73.94 139 LEU A O 1
ATOM 1124 N N . GLN A 1 140 ? 14.938 -5.639 7.330 1.00 64.69 140 GLN A N 1
ATOM 1125 C CA . GLN A 1 140 ? 15.748 -6.828 7.616 1.00 64.69 140 GLN A CA 1
ATOM 1126 C C . GLN A 1 140 ? 16.103 -7.567 6.325 1.00 64.69 140 GLN A C 1
ATOM 1128 O O . GLN A 1 140 ? 17.253 -8.054 6.253 1.00 64.69 140 GLN A O 1
#

Radius of gyration: 16.96 Å; Cα contacts (8 Å, |Δi|>4): 196; chains: 1; bounding box: 47×23×44 Å